Protein AF-0000000072092450 (afdb_homodimer)

pLDDT: mean 89.16, std 12.2, range [47.12, 98.69]

Structure (mmCIF, N/CA/C/O backbone):
data_AF-0000000072092450-model_v1
#
loop_
_entity.id
_entity.type
_entity.pdbx_description
1 polymer 'DUF659 domain-containing protein'
#
loop_
_atom_site.group_PDB
_atom_site.id
_atom_site.type_symbol
_atom_site.label_atom_id
_atom_site.label_alt_id
_atom_site.label_comp_id
_atom_site.label_asym_id
_atom_site.label_entity_id
_atom_site.label_seq_id
_atom_site.pdbx_PDB_ins_code
_atom_site.Cartn_x
_atom_site.Cartn_y
_atom_site.Cartn_z
_atom_site.occupancy
_atom_site.B_iso_or_equiv
_atom_site.auth_seq_id
_atom_site.auth_comp_id
_atom_site.auth_asym_id
_atom_site.auth_atom_id
_atom_site.pdbx_PDB_model_num
ATOM 1 N N . MET A 1 1 ? -13.68 9.938 16.5 1 58.41 1 MET A N 1
ATOM 2 C CA . MET A 1 1 ? -14.742 9.414 15.648 1 58.41 1 MET A CA 1
ATOM 3 C C . MET A 1 1 ? -14.336 9.477 14.18 1 58.41 1 MET A C 1
ATOM 5 O O . MET A 1 1 ? -14.438 8.484 13.461 1 58.41 1 MET A O 1
ATOM 9 N N . LYS A 1 2 ? -13.75 10.555 13.758 1 78.5 2 LYS A N 1
ATOM 10 C CA . LYS A 1 2 ? -13.391 10.781 12.367 1 78.5 2 LYS A CA 1
ATOM 11 C C . LYS A 1 2 ? -12.234 9.883 11.945 1 78.5 2 LYS A C 1
ATOM 13 O O . LYS A 1 2 ? -12.266 9.289 10.859 1 78.5 2 LYS A O 1
ATOM 18 N N . LYS A 1 3 ? -11.523 9.516 13.008 1 84.94 3 LYS A N 1
ATOM 19 C CA . LYS A 1 3 ? -10.336 8.742 12.648 1 84.94 3 LYS A CA 1
ATOM 20 C C . LYS A 1 3 ? -10.664 7.262 12.5 1 84.94 3 LYS A C 1
ATOM 22 O O . LYS A 1 3 ? -10.078 6.57 11.664 1 84.94 3 LYS A O 1
ATOM 27 N N . LYS A 1 4 ? -11.578 6.82 13.242 1 88.12 4 LYS A N 1
ATOM 28 C CA . LYS A 1 4 ? -11.992 5.426 13.156 1 88.12 4 LYS A CA 1
ATOM 29 C C . LYS A 1 4 ? -12.617 5.121 11.797 1 88.12 4 LYS A C 1
ATOM 31 O O . LYS A 1 4 ? -12.328 4.086 11.195 1 88.12 4 LYS A O 1
ATOM 36 N N . ILE A 1 5 ? -13.484 6.012 11.32 1 91.88 5 ILE A N 1
ATOM 37 C CA . ILE A 1 5 ? -14.141 5.84 10.031 1 91.88 5 ILE A CA 1
ATOM 38 C C . ILE A 1 5 ? -13.109 5.895 8.914 1 91.88 5 ILE A C 1
ATOM 40 O O . ILE A 1 5 ? -13.164 5.109 7.965 1 91.88 5 ILE A O 1
ATOM 44 N N . LEU A 1 6 ? -12.195 6.793 9.031 1 94.56 6 LEU A N 1
ATOM 45 C CA . LEU A 1 6 ? -11.156 6.93 8.016 1 94.56 6 LEU A CA 1
ATOM 46 C C . LEU A 1 6 ? -10.273 5.684 7.973 1 94.56 6 LEU A C 1
ATOM 48 O O . LEU A 1 6 ? -9.898 5.223 6.891 1 94.56 6 LEU A O 1
ATOM 52 N N . ARG A 1 7 ? -10.016 5.168 9.141 1 95 7 ARG A N 1
ATOM 53 C CA . ARG A 1 7 ? -9.203 3.955 9.195 1 95 7 ARG A CA 1
ATOM 54 C C . ARG A 1 7 ? -9.938 2.775 8.57 1 95 7 ARG A C 1
ATOM 56 O O . ARG A 1 7 ? -9.336 1.969 7.859 1 95 7 ARG A O 1
ATOM 63 N N . GLU A 1 8 ? -11.148 2.654 8.797 1 94.19 8 GLU A N 1
ATOM 64 C CA . GLU A 1 8 ? -11.953 1.609 8.18 1 94.19 8 GLU A CA 1
ATOM 65 C C . GLU A 1 8 ? -11.953 1.744 6.656 1 94.19 8 GLU A C 1
ATOM 67 O O . GLU A 1 8 ? -11.914 0.742 5.941 1 94.19 8 GLU A O 1
ATOM 72 N N . ARG A 1 9 ? -12.031 2.936 6.246 1 95.38 9 ARG A N 1
ATOM 73 C CA . ARG A 1 9 ? -11.969 3.195 4.812 1 95.38 9 ARG A CA 1
ATOM 74 C C . ARG A 1 9 ? -10.641 2.729 4.227 1 95.38 9 ARG A C 1
ATOM 76 O O . ARG A 1 9 ? -10.602 2.154 3.139 1 95.38 9 ARG A O 1
ATOM 83 N N . VAL A 1 10 ? -9.617 2.994 4.953 1 97.81 10 VAL A N 1
ATOM 84 C CA . VAL A 1 10 ? -8.297 2.586 4.492 1 97.81 10 VAL A CA 1
ATOM 85 C C . VAL A 1 10 ? -8.219 1.062 4.414 1 97.81 10 VAL A C 1
ATOM 87 O O . VAL A 1 10 ? -7.75 0.507 3.42 1 97.81 10 VAL A O 1
ATOM 90 N N . VAL A 1 11 ? -8.656 0.343 5.422 1 96.88 11 VAL A N 1
ATOM 91 C CA . VAL A 1 11 ? -8.609 -1.114 5.477 1 96.88 11 VAL A CA 1
ATOM 92 C C . VAL A 1 11 ? -9.43 -1.701 4.332 1 96.88 11 VAL A C 1
ATOM 94 O O . VAL A 1 11 ? -8.984 -2.629 3.652 1 96.88 11 VAL A O 1
ATOM 97 N N . ASN A 1 12 ? -10.562 -1.114 4.055 1 95.19 12 ASN A N 1
ATOM 98 C CA . ASN A 1 12 ? -11.406 -1.584 2.959 1 95.19 12 ASN A CA 1
ATOM 99 C C . ASN A 1 12 ? -10.758 -1.331 1.602 1 95.19 12 ASN A C 1
ATOM 101 O O . ASN A 1 12 ? -10.773 -2.201 0.729 1 95.19 12 ASN A O 1
ATOM 105 N N . ALA A 1 13 ? -10.219 -0.174 1.455 1 97.06 13 ALA A N 1
ATOM 106 C CA . ALA A 1 13 ? -9.547 0.156 0.198 1 97.06 13 ALA A CA 1
ATOM 107 C C . ALA A 1 13 ? -8.352 -0.761 -0.046 1 97.06 13 ALA A C 1
ATOM 109 O O . ALA A 1 13 ? -8.117 -1.193 -1.176 1 97.06 13 ALA A O 1
ATOM 110 N N . PHE A 1 14 ? -7.707 -1.084 1.004 1 98.31 14 PHE A N 1
ATOM 111 C CA . PHE A 1 14 ? -6.578 -2.002 0.905 1 98.31 14 PHE A CA 1
ATOM 112 C C . PHE A 1 14 ? -7.043 -3.393 0.495 1 98.31 14 PHE A C 1
ATOM 114 O O . PHE A 1 14 ? -6.449 -4.02 -0.383 1 98.31 14 PHE A O 1
ATOM 121 N N . ALA A 1 15 ? -8.047 -3.854 1.143 1 96.81 15 ALA A N 1
ATOM 122 C CA . ALA A 1 15 ? -8.57 -5.18 0.84 1 96.81 15 ALA A CA 1
ATOM 123 C C . ALA A 1 15 ? -9.008 -5.281 -0.619 1 96.81 15 ALA A C 1
ATOM 125 O O . ALA A 1 15 ? -8.75 -6.289 -1.283 1 96.81 15 ALA A O 1
ATOM 126 N N . VAL A 1 16 ? -9.648 -4.289 -1.119 1 95.44 16 VAL A N 1
ATOM 127 C CA . VAL A 1 16 ? -10.086 -4.258 -2.512 1 95.44 16 VAL A CA 1
ATOM 128 C C . VAL A 1 16 ? -8.867 -4.32 -3.436 1 95.44 16 VAL A C 1
ATOM 130 O O . VAL A 1 16 ? -8.852 -5.094 -4.395 1 95.44 16 VAL A O 1
ATOM 133 N N . TRP A 1 17 ? -7.84 -3.578 -3.131 1 98 17 TRP A N 1
ATOM 134 C CA . TRP A 1 17 ? -6.637 -3.576 -3.955 1 98 17 TRP A CA 1
ATOM 135 C C . TRP A 1 17 ? -5.93 -4.926 -3.891 1 98 17 TRP A C 1
ATOM 137 O O . TRP A 1 17 ? -5.457 -5.434 -4.91 1 98 17 TRP A O 1
ATOM 147 N N . MET A 1 18 ? -5.852 -5.504 -2.74 1 97.62 18 MET A N 1
ATOM 148 C CA . MET A 1 18 ? -5.234 -6.82 -2.588 1 97.62 18 MET A CA 1
ATOM 149 C C . MET A 1 18 ? -5.91 -7.848 -3.486 1 97.62 18 MET A C 1
ATOM 151 O O . MET A 1 18 ? -5.242 -8.656 -4.129 1 97.62 18 MET A O 1
ATOM 155 N N . TYR A 1 19 ? -7.129 -7.723 -3.492 1 93.88 19 TYR A N 1
ATOM 156 C CA . TYR A 1 19 ? -7.898 -8.648 -4.316 1 93.88 19 TYR A CA 1
ATOM 157 C C . TYR A 1 19 ? -7.66 -8.391 -5.797 1 93.88 19 TYR A C 1
ATOM 159 O O . TYR A 1 19 ? -7.391 -9.32 -6.562 1 93.88 19 TYR A O 1
ATOM 167 N N . ASP A 1 20 ? -7.773 -7.195 -6.238 1 95.62 20 ASP A N 1
ATOM 168 C CA . ASP A 1 20 ? -7.598 -6.82 -7.637 1 95.62 20 ASP A CA 1
ATOM 169 C C . ASP A 1 20 ? -6.223 -7.242 -8.148 1 95.62 20 ASP A C 1
ATOM 171 O O . ASP A 1 20 ? -6.098 -7.738 -9.266 1 95.62 20 ASP A O 1
ATOM 175 N N . ALA A 1 21 ? -5.254 -7.031 -7.324 1 97.25 21 ALA A N 1
ATOM 176 C CA . ALA A 1 21 ? -3.871 -7.211 -7.758 1 97.25 21 ALA A CA 1
ATOM 177 C C . ALA A 1 21 ? -3.367 -8.609 -7.414 1 97.25 21 ALA A C 1
ATOM 179 O O . ALA A 1 21 ? -2.254 -8.984 -7.793 1 97.25 21 ALA A O 1
ATOM 180 N N . GLY A 1 22 ? -4.168 -9.398 -6.699 1 95.81 22 GLY A N 1
ATOM 181 C CA . GLY A 1 22 ? -3.768 -10.742 -6.316 1 95.81 22 GLY A CA 1
ATOM 182 C C . GLY A 1 22 ? -2.596 -10.766 -5.352 1 95.81 22 GLY A C 1
ATOM 183 O O . GLY A 1 22 ? -1.669 -11.562 -5.512 1 95.81 22 GLY A O 1
ATOM 184 N N . LEU A 1 23 ? -2.6 -9.875 -4.32 1 97.38 23 LEU A N 1
ATOM 185 C CA . LEU A 1 23 ? -1.499 -9.797 -3.365 1 97.38 23 LEU A CA 1
ATOM 186 C C . LEU A 1 23 ? -1.582 -10.922 -2.344 1 97.38 23 LEU A C 1
ATOM 188 O O . LEU A 1 23 ? -2.678 -11.336 -1.959 1 97.38 23 LEU A O 1
ATOM 192 N N . PRO A 1 24 ? -0.447 -11.406 -1.919 1 96.44 24 PRO A N 1
ATOM 193 C CA . PRO A 1 24 ? -0.468 -12.398 -0.84 1 96.44 24 PRO A CA 1
ATOM 194 C C . PRO A 1 24 ? -0.941 -11.812 0.489 1 96.44 24 PRO A C 1
ATOM 196 O O . PRO A 1 24 ? -0.622 -10.664 0.81 1 96.44 24 PRO A O 1
ATOM 199 N N . PHE A 1 25 ? -1.633 -12.578 1.325 1 94.31 25 PHE A N 1
ATOM 200 C CA . PHE A 1 25 ? -2.211 -12.117 2.582 1 94.31 25 PHE A CA 1
ATOM 201 C C . PHE A 1 25 ? -1.119 -11.75 3.576 1 94.31 25 PHE A C 1
ATOM 203 O O . PHE A 1 25 ? -1.305 -10.852 4.406 1 94.31 25 PHE A O 1
ATOM 210 N N . ASN A 1 26 ? -0.061 -12.406 3.441 1 96.25 26 ASN A N 1
ATOM 211 C CA . ASN A 1 26 ? 1.003 -12.195 4.418 1 96.25 26 ASN A CA 1
ATOM 212 C C . ASN A 1 26 ? 1.781 -10.914 4.137 1 96.25 26 ASN A C 1
ATOM 214 O O . ASN A 1 26 ? 2.689 -10.555 4.887 1 96.25 26 ASN A O 1
ATOM 218 N N . CYS A 1 27 ? 1.411 -10.156 3.102 1 98.12 27 CYS A N 1
ATOM 219 C CA . CYS A 1 27 ? 2.16 -8.961 2.732 1 98.12 27 CYS A CA 1
ATOM 220 C C . CYS A 1 27 ? 2.084 -7.906 3.832 1 98.12 27 CYS A C 1
ATOM 222 O O . CYS A 1 27 ? 2.912 -6.996 3.885 1 98.12 27 CYS A O 1
ATOM 224 N N . VAL A 1 28 ? 1.167 -8.008 4.781 1 98.19 28 VAL A N 1
ATOM 225 C CA . VAL A 1 28 ? 0.978 -7.012 5.828 1 98.19 28 VAL A CA 1
ATOM 226 C C . VAL A 1 28 ? 1.9 -7.316 7.008 1 98.19 28 VAL A C 1
ATOM 228 O O . VAL A 1 28 ? 2.021 -6.508 7.934 1 98.19 28 VAL A O 1
ATOM 231 N N . ASN A 1 29 ? 2.568 -8.461 6.934 1 97.62 29 ASN A N 1
ATOM 232 C CA . ASN A 1 29 ? 3.344 -8.914 8.086 1 97.62 29 ASN A CA 1
ATOM 233 C C . ASN A 1 29 ? 4.762 -8.352 8.055 1 97.62 29 ASN A C 1
ATOM 235 O O . ASN A 1 29 ? 5.57 -8.648 8.938 1 97.62 29 ASN A O 1
ATOM 239 N N . TYR A 1 30 ? 5.082 -7.562 7.172 1 97.81 30 TYR A N 1
ATOM 240 C CA . TYR A 1 30 ? 6.414 -6.98 7.043 1 97.81 30 TYR A CA 1
ATOM 241 C C . TYR A 1 30 ? 6.465 -5.594 7.672 1 97.81 30 TYR A C 1
ATOM 243 O O . TYR A 1 30 ? 5.559 -4.781 7.477 1 97.81 30 TYR A O 1
ATOM 251 N N . ASP A 1 31 ? 7.512 -5.289 8.414 1 98 31 ASP A N 1
ATOM 252 C CA . ASP A 1 31 ? 7.711 -3.969 9.008 1 98 31 ASP A CA 1
ATOM 253 C C . ASP A 1 31 ? 7.73 -2.881 7.934 1 98 31 ASP A C 1
ATOM 255 O O . ASP A 1 31 ? 7.297 -1.754 8.18 1 98 31 ASP A O 1
ATOM 259 N N . SER A 1 32 ? 8.211 -3.229 6.777 1 97.88 32 SER A N 1
ATOM 260 C CA . SER A 1 32 ? 8.289 -2.277 5.676 1 97.88 32 SER A CA 1
ATOM 261 C C . SER A 1 32 ? 6.906 -1.806 5.246 1 97.88 32 SER A C 1
ATOM 263 O O . SER A 1 32 ? 6.758 -0.703 4.715 1 97.88 32 SER A O 1
ATOM 265 N N . PHE A 1 33 ? 5.887 -2.625 5.5 1 98.69 33 PHE A N 1
ATOM 266 C CA . PHE A 1 33 ? 4.52 -2.184 5.234 1 98.69 33 PHE A CA 1
ATOM 267 C C . PHE A 1 33 ? 4.145 -1.014 6.137 1 98.69 33 PHE A C 1
ATOM 269 O O . PHE A 1 33 ? 3.578 -0.023 5.672 1 98.69 33 PHE A O 1
ATOM 276 N N . THR A 1 34 ? 4.453 -1.091 7.398 1 98.56 34 THR A N 1
ATOM 277 C CA . THR A 1 34 ? 4.219 -0.009 8.352 1 98.56 34 THR A CA 1
ATOM 278 C C . THR A 1 34 ? 4.941 1.263 7.91 1 98.56 34 THR A C 1
ATOM 280 O O . THR A 1 34 ? 4.359 2.35 7.93 1 98.56 34 THR A O 1
ATOM 283 N N . ASN A 1 35 ? 6.195 1.112 7.465 1 98.38 35 ASN A N 1
ATOM 284 C CA . ASN A 1 35 ? 6.973 2.256 6.992 1 98.38 35 ASN A CA 1
ATOM 285 C C . ASN A 1 35 ? 6.309 2.928 5.797 1 98.38 35 ASN A C 1
ATOM 287 O O . ASN A 1 35 ? 6.293 4.156 5.699 1 98.38 35 ASN A O 1
ATOM 291 N N . PHE A 1 36 ? 5.805 2.109 4.867 1 98.62 36 PHE A N 1
ATOM 292 C CA . PHE A 1 36 ? 5.125 2.615 3.682 1 98.62 36 PHE A CA 1
ATOM 293 C C . PHE A 1 36 ? 3.871 3.391 4.062 1 98.62 36 PHE A C 1
ATOM 295 O O . PHE A 1 36 ? 3.672 4.52 3.615 1 98.62 36 PHE A O 1
ATOM 302 N N . ILE A 1 37 ? 3.031 2.832 4.973 1 98.69 37 ILE A N 1
ATOM 303 C CA . ILE A 1 37 ? 1.802 3.48 5.414 1 98.69 37 ILE A CA 1
ATOM 304 C C . ILE A 1 37 ? 2.133 4.801 6.102 1 98.69 37 ILE A C 1
ATOM 306 O O . ILE A 1 37 ? 1.489 5.824 5.848 1 98.69 37 ILE A O 1
ATOM 310 N N . GLU A 1 38 ? 3.098 4.785 6.93 1 98.19 38 GLU A N 1
ATOM 311 C CA . GLU A 1 38 ? 3.498 5.996 7.637 1 98.19 38 GLU A CA 1
ATOM 312 C C . GLU A 1 38 ? 3.969 7.074 6.664 1 98.19 38 GLU A C 1
ATOM 314 O O . GLU A 1 38 ? 3.67 8.258 6.844 1 98.19 38 GLU A O 1
ATOM 319 N N . ALA A 1 39 ? 4.73 6.727 5.664 1 98.12 39 ALA A N 1
ATOM 320 C CA . ALA A 1 39 ? 5.23 7.668 4.668 1 98.12 39 ALA A CA 1
ATOM 321 C C . ALA A 1 39 ? 4.078 8.32 3.902 1 98.12 39 ALA A C 1
ATOM 323 O O . ALA A 1 39 ? 4.082 9.531 3.678 1 98.12 39 ALA A O 1
ATOM 324 N N . VAL A 1 40 ? 3.1 7.504 3.508 1 98.31 40 VAL A N 1
ATOM 325 C CA . VAL A 1 40 ? 1.949 8.055 2.803 1 98.31 40 VAL A CA 1
ATOM 326 C C . VAL A 1 40 ? 1.198 9.023 3.717 1 98.31 40 VAL A C 1
ATOM 328 O O . VAL A 1 40 ? 0.797 10.109 3.287 1 98.31 40 VAL A O 1
ATOM 331 N N . GLY A 1 41 ? 0.991 8.594 4.941 1 97.62 41 GLY A N 1
ATOM 332 C CA . GLY A 1 41 ? 0.331 9.461 5.906 1 97.62 41 GLY A CA 1
ATOM 333 C C . GLY A 1 41 ? 1.051 10.781 6.117 1 97.62 41 GLY A C 1
ATOM 334 O O . GLY A 1 41 ? 0.413 11.812 6.312 1 97.62 41 GLY A O 1
ATOM 335 N N . GLN A 1 42 ? 2.352 10.703 6.105 1 97.31 42 GLN A N 1
ATOM 336 C CA . GLN A 1 42 ? 3.16 11.906 6.277 1 97.31 42 GLN A CA 1
ATOM 337 C C . GLN A 1 42 ? 3.012 12.844 5.082 1 97.31 42 GLN A C 1
ATOM 339 O O . GLN A 1 42 ? 3.027 14.062 5.242 1 97.31 42 GLN A O 1
ATOM 344 N N . HIS A 1 43 ? 2.943 12.273 3.869 1 97.06 43 HIS A N 1
ATOM 345 C CA . HIS A 1 43 ? 2.688 13.078 2.682 1 97.06 43 HIS A CA 1
ATOM 346 C C . HIS A 1 43 ? 1.321 13.758 2.758 1 97.06 43 HIS A C 1
ATOM 348 O O . HIS A 1 43 ? 1.187 14.938 2.424 1 97.06 43 HIS A O 1
ATOM 354 N N . GLY A 1 44 ? 0.316 12.914 3.164 1 95.69 44 GLY A N 1
ATOM 355 C CA . GLY A 1 44 ? -1.02 13.469 3.33 1 95.69 44 GLY A CA 1
ATOM 356 C C . GLY A 1 44 ? -1.802 13.539 2.033 1 95.69 44 GLY A C 1
ATOM 357 O O . GLY A 1 44 ? -1.588 12.727 1.128 1 95.69 44 GLY A O 1
ATOM 358 N N . LEU A 1 45 ? -2.719 14.461 1.95 1 95.12 45 LEU A N 1
ATOM 359 C CA . LEU A 1 45 ? -3.668 14.57 0.848 1 95.12 45 LEU A CA 1
ATOM 360 C C . LEU A 1 45 ? -2.955 14.938 -0.449 1 95.12 45 LEU A C 1
ATOM 362 O O . LEU A 1 45 ? -2.006 15.727 -0.44 1 95.12 45 LEU A O 1
ATOM 366 N N . GLY A 1 46 ? -3.441 14.352 -1.509 1 94.56 46 GLY A N 1
ATOM 367 C CA . GLY A 1 46 ? -3.025 14.828 -2.818 1 94.56 46 GLY A CA 1
ATOM 368 C C . GLY A 1 46 ? -1.839 14.07 -3.381 1 94.56 46 GLY A C 1
ATOM 369 O O . GLY A 1 46 ? -1.254 14.477 -4.387 1 94.56 46 GLY A O 1
ATOM 370 N N . MET A 1 47 ? -1.534 13 -2.756 1 94.5 47 MET A N 1
ATOM 371 C CA . MET A 1 47 ? -0.376 12.25 -3.234 1 94.5 47 MET A CA 1
ATOM 372 C C . MET A 1 47 ? -0.726 11.445 -4.484 1 94.5 47 MET A C 1
ATOM 374 O O . MET A 1 47 ? -1.736 10.742 -4.512 1 94.5 47 MET A O 1
ATOM 378 N N . LYS A 1 48 ? 0.109 11.531 -5.438 1 96.5 48 LYS A N 1
ATO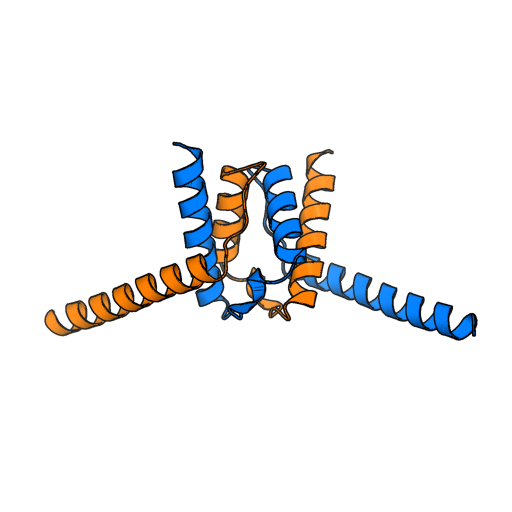M 379 C CA . LYS A 1 48 ? 0.005 10.617 -6.57 1 96.5 48 LYS A CA 1
ATOM 380 C C . LYS A 1 48 ? 0.649 9.273 -6.25 1 96.5 48 LYS A C 1
ATOM 382 O O . LYS A 1 48 ? 1.757 9.219 -5.711 1 96.5 48 LYS A O 1
ATOM 387 N N . PRO A 1 49 ? -0.017 8.164 -6.562 1 98.06 49 PRO A N 1
ATOM 388 C CA . PRO A 1 49 ? 0.557 6.848 -6.262 1 98.06 49 PRO A CA 1
ATOM 389 C C . PRO A 1 49 ? 1.865 6.594 -7.004 1 98.06 49 PRO A C 1
ATOM 391 O O . PRO A 1 49 ? 2.109 7.191 -8.055 1 98.06 49 PRO A O 1
ATOM 394 N N . PRO A 1 50 ? 2.664 5.715 -6.441 1 97.75 50 PRO A N 1
ATOM 395 C CA . PRO A 1 50 ? 3.805 5.227 -7.223 1 97.75 50 PRO A CA 1
ATOM 396 C C . PRO A 1 50 ? 3.389 4.645 -8.57 1 97.75 50 PRO A C 1
ATOM 398 O O . PRO A 1 50 ? 2.355 3.979 -8.672 1 97.75 50 PRO A O 1
ATOM 401 N N . THR A 1 51 ? 4.172 4.953 -9.547 1 96.62 51 THR A N 1
ATOM 402 C CA . THR A 1 51 ? 3.896 4.418 -10.875 1 96.62 51 THR A CA 1
ATOM 403 C C . THR A 1 51 ? 4.793 3.221 -11.18 1 96.62 51 THR A C 1
ATOM 405 O O . THR A 1 51 ? 5.777 2.982 -10.469 1 96.62 51 THR A O 1
ATOM 408 N N . TYR A 1 52 ? 4.438 2.496 -12.227 1 95.44 52 TYR A N 1
ATOM 409 C CA . TYR A 1 52 ? 5.184 1.324 -12.672 1 95.44 52 TYR A CA 1
ATOM 410 C C . TYR A 1 52 ? 6.641 1.68 -12.953 1 95.44 52 TYR A C 1
ATOM 412 O O . TYR A 1 52 ? 7.555 0.981 -12.508 1 95.44 52 TYR A O 1
ATOM 420 N N . HIS A 1 53 ? 6.859 2.762 -13.656 1 95.31 53 HIS A N 1
ATOM 421 C CA . HIS A 1 53 ? 8.195 3.197 -14.031 1 95.31 53 HIS A CA 1
ATOM 422 C C . HIS A 1 53 ? 9.023 3.547 -12.797 1 95.31 53 HIS A C 1
ATOM 424 O O . HIS A 1 53 ? 10.188 3.135 -12.68 1 95.31 53 HIS A O 1
ATOM 430 N N . GLU A 1 54 ? 8.461 4.242 -11.867 1 95.38 54 GLU A N 1
ATOM 431 C CA . GLU A 1 54 ? 9.18 4.668 -10.672 1 95.38 54 GLU A CA 1
ATOM 432 C C . GLU A 1 54 ? 9.594 3.473 -9.812 1 95.38 54 GLU A C 1
ATOM 434 O O . GLU A 1 54 ? 10.711 3.432 -9.297 1 95.38 54 GLU A O 1
ATOM 439 N N . VAL A 1 55 ? 8.695 2.529 -9.688 1 93 55 VAL A N 1
ATOM 440 C CA . VAL A 1 55 ? 8.969 1.352 -8.867 1 93 55 VAL A CA 1
ATOM 441 C C . VAL A 1 55 ? 10.086 0.528 -9.5 1 93 55 VAL A C 1
ATOM 443 O O . VAL A 1 55 ? 10.992 0.064 -8.812 1 93 55 VAL A O 1
ATOM 446 N N . ARG A 1 56 ? 9.969 0.384 -10.82 1 90.75 56 ARG A N 1
ATOM 447 C CA . ARG A 1 56 ? 10.992 -0.374 -11.539 1 90.75 56 ARG A CA 1
ATOM 448 C C . ARG A 1 56 ? 12.367 0.251 -11.352 1 90.75 56 ARG A C 1
ATOM 450 O O . ARG A 1 56 ? 13.344 -0.455 -11.094 1 90.75 56 ARG A O 1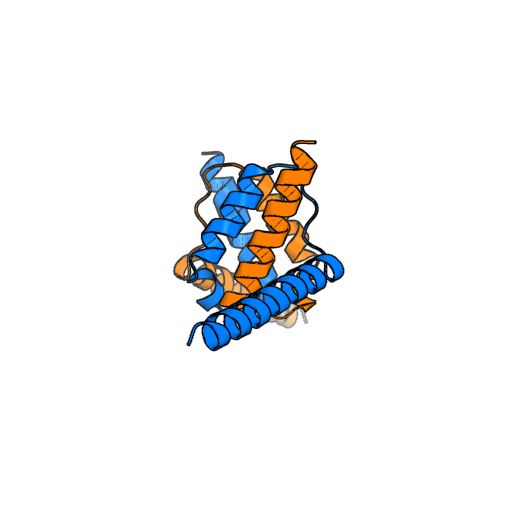
ATOM 457 N N . VAL A 1 57 ? 12.438 1.493 -11.414 1 91.5 57 VAL A N 1
ATOM 458 C CA . VAL A 1 57 ? 13.695 2.211 -11.266 1 91.5 57 VAL A CA 1
ATOM 459 C C . VAL A 1 57 ? 14.203 2.078 -9.836 1 91.5 57 VAL A C 1
ATOM 461 O O . VAL A 1 57 ? 15.391 1.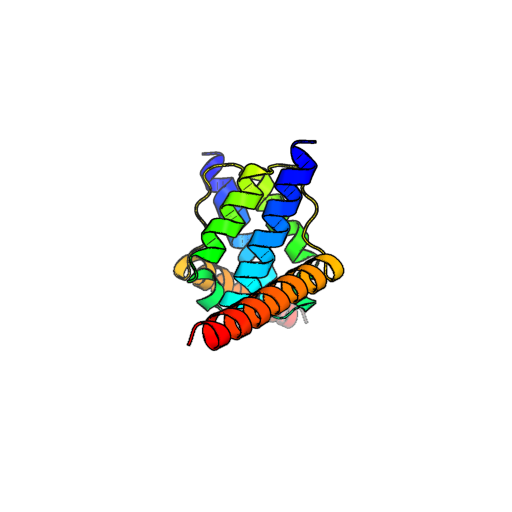821 -9.609 1 91.5 57 VAL A O 1
ATOM 464 N N . SER A 1 58 ? 13.352 2.252 -8.938 1 89.25 58 SER A N 1
ATOM 465 C CA . SER A 1 58 ? 13.719 2.158 -7.531 1 89.25 58 SER A CA 1
ATOM 466 C C . SER A 1 58 ? 14.25 0.769 -7.191 1 89.25 58 SER A C 1
ATOM 468 O O . SER A 1 58 ? 15.203 0.634 -6.426 1 89.25 58 SER A O 1
ATOM 470 N N . GLN A 1 59 ? 13.625 -0.277 -7.711 1 86.94 59 GLN A N 1
ATOM 471 C CA . GLN A 1 59 ? 14.055 -1.646 -7.453 1 86.94 59 GLN A CA 1
ATOM 472 C C . GLN A 1 59 ? 15.422 -1.922 -8.086 1 86.94 59 GLN A C 1
ATOM 474 O O . GLN A 1 59 ? 16.25 -2.625 -7.504 1 86.94 59 GLN A O 1
ATOM 479 N N . LEU A 1 60 ? 15.562 -1.346 -9.219 1 82.31 60 LEU A N 1
ATOM 480 C CA . LEU A 1 60 ? 16.844 -1.484 -9.906 1 82.31 60 LEU A CA 1
ATOM 481 C C . LEU A 1 60 ? 17.969 -0.839 -9.102 1 82.31 60 LEU A C 1
ATOM 483 O O . LEU A 1 60 ? 19.031 -1.43 -8.938 1 82.31 60 LEU A O 1
ATOM 487 N N . LYS A 1 61 ? 17.656 0.274 -8.625 1 84.75 61 LYS A N 1
ATOM 488 C CA . LYS A 1 61 ? 18.641 0.975 -7.805 1 84.75 61 LYS A CA 1
ATOM 489 C C . LYS A 1 61 ? 18.984 0.179 -6.547 1 84.75 61 LYS A C 1
ATOM 491 O O . LYS A 1 61 ? 20.141 0.123 -6.133 1 84.75 61 LYS A O 1
ATOM 496 N N . LYS A 1 62 ? 18.062 -0.4 -6.008 1 80.88 62 LYS A N 1
ATOM 497 C CA . LYS A 1 62 ? 18.281 -1.23 -4.828 1 80.88 62 LYS A CA 1
ATOM 498 C C . LYS A 1 62 ? 19.141 -2.449 -5.168 1 80.88 62 LYS A C 1
ATOM 500 O O . LYS A 1 62 ? 20 -2.836 -4.387 1 80.88 62 LYS A O 1
ATOM 505 N N . GLU A 1 63 ? 18.797 -3.045 -6.309 1 74.75 63 GLU A N 1
ATOM 506 C CA . GLU A 1 63 ? 19.578 -4.195 -6.758 1 74.75 63 GLU A CA 1
ATOM 507 C C . GLU A 1 63 ? 21.031 -3.818 -7.004 1 74.75 63 GLU A C 1
ATOM 509 O O . GLU A 1 63 ? 21.953 -4.566 -6.648 1 74.75 63 GLU A O 1
ATOM 514 N N . VAL A 1 64 ? 21.141 -2.762 -7.547 1 76.12 64 VAL A N 1
ATOM 515 C CA . VAL A 1 64 ? 22.5 -2.279 -7.797 1 76.12 64 VAL A CA 1
ATOM 516 C C . VAL A 1 64 ? 23.219 -2.045 -6.469 1 76.12 64 VAL A C 1
ATOM 518 O O . VAL A 1 64 ? 24.375 -2.445 -6.305 1 76.12 64 VAL A O 1
ATOM 521 N N . LYS A 1 65 ? 22.547 -1.554 -5.539 1 74.38 65 LYS A N 1
ATOM 522 C CA . LYS A 1 65 ? 23.125 -1.288 -4.23 1 74.38 65 LYS A CA 1
ATOM 523 C C . LYS A 1 65 ? 23.469 -2.588 -3.508 1 74.38 65 LYS A C 1
ATOM 525 O O . LYS A 1 65 ? 24.516 -2.684 -2.852 1 74.38 65 LYS A O 1
ATOM 530 N N . LYS A 1 66 ? 22.719 -3.516 -3.611 1 75.31 66 LYS A N 1
ATOM 531 C CA . LYS A 1 66 ? 22.984 -4.82 -3.006 1 75.31 66 LYS A CA 1
ATOM 532 C C . LYS A 1 66 ? 24.219 -5.473 -3.605 1 75.31 66 LYS A C 1
ATOM 534 O O . LYS A 1 66 ? 25.031 -6.062 -2.885 1 75.31 66 LYS A O 1
ATOM 539 N N . VAL A 1 67 ? 24.25 -5.395 -4.961 1 71 67 VAL A N 1
ATOM 540 C CA . VAL A 1 67 ? 25.391 -5.961 -5.66 1 71 67 VAL A CA 1
ATOM 541 C C . VAL A 1 67 ? 26.672 -5.23 -5.238 1 71 67 VAL A C 1
ATOM 543 O O . VAL A 1 67 ? 27.688 -5.859 -4.969 1 71 67 VAL A O 1
ATOM 546 N N . ASP A 1 68 ? 26.578 -3.955 -5.184 1 70.38 68 ASP A N 1
ATOM 547 C CA . ASP A 1 68 ? 27.734 -3.154 -4.77 1 70.38 68 ASP A CA 1
ATOM 548 C C . ASP A 1 68 ? 28.156 -3.508 -3.35 1 70.38 68 ASP A C 1
ATOM 550 O O . ASP A 1 68 ? 29.359 -3.607 -3.062 1 70.38 68 ASP A O 1
ATOM 554 N N . GLU A 1 69 ? 27.234 -3.76 -2.486 1 70.69 69 GLU A N 1
ATOM 555 C CA . GLU A 1 69 ? 27.531 -4.137 -1.104 1 70.69 69 GLU A CA 1
ATOM 556 C C . GLU A 1 69 ? 28.141 -5.531 -1.028 1 70.69 69 GLU A C 1
ATOM 558 O O . GLU A 1 69 ? 29.016 -5.785 -0.198 1 70.69 69 GLU A O 1
ATOM 563 N N . LEU A 1 70 ? 27.688 -6.391 -1.896 1 69.12 70 LEU A N 1
ATOM 564 C CA . LEU A 1 70 ? 28.234 -7.742 -1.961 1 69.12 70 LEU A CA 1
ATOM 565 C C . LEU A 1 70 ? 29.672 -7.719 -2.479 1 69.12 70 LEU A C 1
ATOM 567 O O . LEU A 1 70 ? 30.531 -8.461 -1.984 1 69.12 70 LEU A O 1
ATOM 571 N N . VAL A 1 71 ? 29.875 -6.871 -3.451 1 71.12 71 VAL A N 1
ATOM 572 C CA . VAL A 1 71 ? 31.203 -6.762 -4.043 1 71.12 71 VAL A CA 1
ATOM 573 C C . VAL A 1 71 ? 32.156 -6.125 -3.045 1 71.12 71 VAL A C 1
A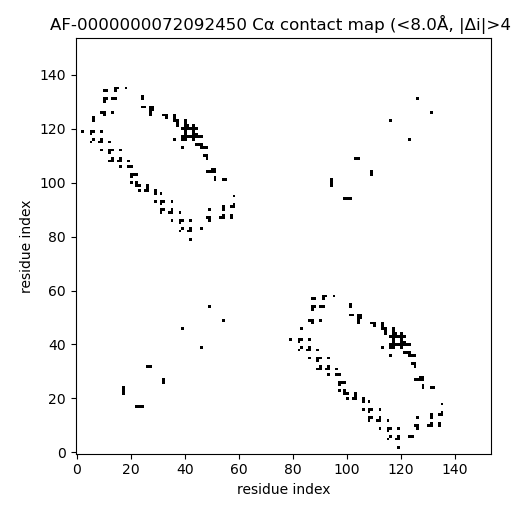TOM 575 O O . VAL A 1 71 ? 33.312 -6.578 -2.896 1 71.12 71 VAL A O 1
ATOM 578 N N . GLU A 1 72 ? 31.734 -5.152 -2.338 1 69.5 72 GLU A N 1
ATOM 579 C CA . GLU A 1 72 ? 32.594 -4.484 -1.351 1 69.5 72 GLU A CA 1
ATOM 580 C C . GLU A 1 72 ? 32.906 -5.406 -0.177 1 69.5 72 GLU A C 1
ATOM 582 O O . GLU A 1 72 ? 34 -5.387 0.356 1 69.5 72 GLU A O 1
ATOM 587 N N . ASN A 1 73 ? 31.891 -6.203 0.217 1 71.25 73 ASN A N 1
ATOM 588 C CA . ASN A 1 73 ? 32.125 -7.152 1.301 1 71.25 73 ASN A CA 1
ATOM 589 C C . ASN A 1 73 ? 33.094 -8.258 0.887 1 71.25 73 ASN A C 1
ATOM 591 O O . ASN A 1 73 ? 33.812 -8.812 1.726 1 71.25 73 ASN A O 1
ATOM 595 N N . HIS A 1 74 ? 33 -8.633 -0.363 1 63.72 74 HIS A N 1
ATOM 596 C CA . HIS A 1 74 ? 33.969 -9.633 -0.859 1 63.72 74 HIS A CA 1
ATOM 597 C C . HIS A 1 74 ? 35.344 -9.023 -1.05 1 63.72 74 HIS A C 1
ATOM 599 O O . HIS A 1 74 ? 36.344 -9.734 -0.977 1 63.72 74 HIS A O 1
ATOM 605 N N . LYS A 1 75 ? 35.438 -7.82 -1.217 1 62.38 75 LYS A N 1
ATOM 606 C CA . LYS A 1 75 ? 36.75 -7.188 -1.319 1 62.38 75 LYS A CA 1
ATOM 607 C C . LYS A 1 75 ? 37.375 -6.996 0.058 1 62.38 75 LYS A C 1
ATOM 609 O O . LYS A 1 75 ? 38.594 -6.941 0.186 1 62.38 75 LYS A O 1
ATOM 614 N N . VAL A 1 76 ? 36.531 -6.922 0.91 1 62.5 76 VAL A N 1
ATOM 615 C CA . VAL A 1 76 ? 37.094 -6.738 2.246 1 62.5 76 VAL A CA 1
ATOM 616 C C . VAL A 1 76 ? 37.531 -8.086 2.816 1 62.5 76 VAL A C 1
ATOM 618 O O . VAL A 1 76 ? 38.25 -8.141 3.822 1 62.5 76 VAL A O 1
ATOM 621 N N . GLN A 1 77 ? 37.062 -9.117 2.227 1 47.47 77 GLN A N 1
ATOM 622 C CA . GLN A 1 77 ? 37.625 -10.367 2.744 1 47.47 77 GLN A CA 1
ATOM 623 C C . GLN A 1 77 ? 38.875 -10.766 1.997 1 47.47 77 GLN A C 1
ATOM 625 O O . GLN A 1 77 ? 39.844 -11.219 2.609 1 47.47 77 GLN A O 1
ATOM 630 N N . MET B 1 1 ? 8.508 21.969 -2.5 1 58.84 1 MET B N 1
ATOM 631 C CA . MET B 1 1 ? 9.773 21.312 -2.164 1 58.84 1 MET B CA 1
ATOM 632 C C . MET B 1 1 ? 9.547 20.188 -1.168 1 58.84 1 MET B C 1
ATOM 634 O O . MET B 1 1 ? 10 19.062 -1.386 1 58.84 1 MET B O 1
ATOM 638 N N . LYS B 1 2 ? 8.789 20.422 -0.191 1 78.25 2 LYS B N 1
ATOM 639 C CA . LYS B 1 2 ? 8.555 19.453 0.881 1 78.25 2 LYS B CA 1
ATOM 640 C C . LYS B 1 2 ? 7.742 18.266 0.382 1 78.25 2 LYS B C 1
ATOM 642 O O . LYS B 1 2 ? 8.062 17.109 0.689 1 78.25 2 LYS B O 1
ATOM 647 N N . LYS B 1 3 ? 7.004 18.625 -0.677 1 84.5 3 LYS B N 1
ATOM 648 C CA . LYS B 1 3 ? 6.125 17.547 -1.127 1 84.5 3 LYS B CA 1
ATOM 649 C C . LYS B 1 3 ? 6.863 16.594 -2.062 1 84.5 3 LYS B C 1
ATOM 651 O O . LYS B 1 3 ? 6.598 15.383 -2.066 1 84.5 3 LYS B O 1
ATOM 656 N N . LYS B 1 4 ? 7.762 17.094 -2.777 1 88.06 4 LYS B N 1
ATOM 657 C CA . LYS B 1 4 ? 8.539 16.25 -3.684 1 88.06 4 LYS B CA 1
ATOM 658 C C . LYS B 1 4 ? 9.391 15.25 -2.91 1 88.06 4 LYS B C 1
ATOM 660 O O . LYS B 1 4 ? 9.461 14.078 -3.281 1 88.06 4 LYS B O 1
ATOM 665 N N . ILE B 1 5 ? 10.023 15.688 -1.839 1 91.94 5 ILE B N 1
ATOM 666 C CA . ILE B 1 5 ? 10.859 14.828 -1.009 1 91.94 5 ILE B CA 1
ATOM 667 C C . ILE B 1 5 ? 9.992 13.773 -0.328 1 91.94 5 ILE B C 1
ATOM 669 O O . ILE B 1 5 ? 10.375 12.602 -0.245 1 91.94 5 ILE B O 1
ATOM 673 N N . LEU B 1 6 ? 8.859 14.172 0.121 1 94.69 6 LEU B N 1
ATOM 674 C CA . LEU B 1 6 ? 7.957 13.242 0.787 1 94.69 6 LEU B CA 1
ATOM 675 C C . LEU B 1 6 ? 7.453 12.188 -0.187 1 94.69 6 LEU B C 1
ATOM 677 O O . LEU B 1 6 ? 7.344 11.008 0.172 1 94.69 6 LEU B O 1
ATOM 681 N N . ARG B 1 7 ? 7.195 12.641 -1.379 1 95 7 ARG B N 1
ATOM 682 C CA . ARG B 1 7 ? 6.742 11.688 -2.389 1 95 7 ARG B CA 1
ATOM 683 C C . ARG B 1 7 ? 7.836 10.688 -2.727 1 95 7 ARG B C 1
ATOM 685 O O . ARG B 1 7 ? 7.562 9.492 -2.895 1 95 7 ARG B O 1
ATOM 692 N N . GLU B 1 8 ? 9 11.102 -2.836 1 94.38 8 GLU B N 1
ATOM 693 C CA . GLU B 1 8 ? 10.133 10.203 -3.07 1 94.38 8 GLU B CA 1
ATOM 694 C C . GLU B 1 8 ? 10.273 9.195 -1.938 1 94.38 8 GLU B C 1
ATOM 696 O O . GLU B 1 8 ? 10.586 8.023 -2.18 1 94.38 8 GLU B O 1
ATOM 701 N N . ARG B 1 9 ? 10.078 9.672 -0.788 1 95.5 9 ARG B N 1
ATOM 702 C CA . ARG B 1 9 ? 10.117 8.781 0.369 1 95.5 9 ARG B CA 1
ATOM 703 C C . ARG B 1 9 ? 9.047 7.707 0.271 1 95.5 9 ARG B C 1
ATOM 705 O O . ARG B 1 9 ? 9.289 6.543 0.594 1 95.5 9 ARG B O 1
ATOM 712 N N . VAL B 1 10 ? 7.906 8.125 -0.153 1 97.81 10 VAL B N 1
ATOM 713 C CA . VAL B 1 10 ? 6.809 7.18 -0.292 1 97.81 10 VAL B CA 1
ATOM 714 C C . VAL B 1 10 ? 7.152 6.133 -1.35 1 97.81 10 VAL B C 1
ATOM 716 O O . VAL B 1 10 ? 6.973 4.934 -1.13 1 97.81 10 VAL B O 1
ATOM 719 N N . VAL B 1 11 ? 7.641 6.516 -2.504 1 97.06 11 VAL B N 1
ATOM 720 C CA . VAL B 1 11 ? 7.98 5.613 -3.6 1 97.06 11 VAL B CA 1
ATOM 721 C C . VAL B 1 11 ? 9.055 4.633 -3.145 1 97.06 11 VAL B C 1
ATOM 723 O O . VAL B 1 11 ? 8.961 3.43 -3.404 1 97.06 11 VAL B O 1
ATOM 726 N N . ASN B 1 12 ? 10.016 5.117 -2.404 1 95.56 12 ASN B N 1
ATOM 727 C CA . ASN B 1 12 ? 11.078 4.254 -1.899 1 95.56 12 ASN B CA 1
ATOM 728 C C . ASN B 1 12 ? 10.555 3.258 -0.869 1 95.56 12 ASN B C 1
ATOM 730 O O . ASN B 1 12 ? 10.914 2.078 -0.9 1 95.56 12 ASN B O 1
ATOM 734 N N . ALA B 1 13 ? 9.75 3.748 0.006 1 97.25 13 ALA B N 1
ATOM 735 C CA . ALA B 1 13 ? 9.172 2.871 1.021 1 97.25 13 ALA B CA 1
ATOM 736 C C . ALA B 1 13 ? 8.305 1.789 0.383 1 97.25 13 ALA B C 1
ATOM 738 O O . ALA B 1 13 ? 8.328 0.633 0.81 1 97.25 13 ALA B O 1
ATOM 739 N N . PHE B 1 14 ? 7.637 2.16 -0.629 1 98.38 14 PHE B N 1
ATOM 740 C CA . PHE B 1 14 ? 6.82 1.2 -1.359 1 98.38 14 PHE B CA 1
ATOM 741 C C . PHE B 1 14 ? 7.688 0.144 -2.029 1 98.38 14 PHE B C 1
ATOM 743 O O . PHE B 1 14 ? 7.395 -1.051 -1.952 1 98.38 14 PHE B O 1
ATOM 750 N N . ALA B 1 15 ? 8.695 0.59 -2.695 1 97.12 15 ALA B N 1
ATOM 751 C CA . ALA B 1 15 ? 9.586 -0.333 -3.385 1 97.12 15 ALA B CA 1
ATOM 752 C C . ALA B 1 15 ? 10.211 -1.33 -2.41 1 97.12 15 ALA B C 1
ATOM 754 O O . ALA B 1 15 ? 10.312 -2.521 -2.713 1 97.12 15 ALA B O 1
ATOM 755 N N . VAL B 1 16 ? 10.609 -0.893 -1.271 1 95.81 16 VAL B N 1
ATOM 756 C CA . VAL B 1 16 ? 11.18 -1.758 -0.245 1 95.81 16 VAL B CA 1
ATOM 757 C C . VAL B 1 16 ? 10.148 -2.791 0.196 1 95.81 16 VAL B C 1
ATOM 759 O O . VAL B 1 16 ? 10.453 -3.982 0.291 1 95.81 16 VAL B O 1
ATOM 762 N N . TRP B 1 17 ? 8.93 -2.373 0.39 1 98.06 17 TRP B N 1
ATOM 763 C CA . TRP B 1 17 ? 7.879 -3.289 0.811 1 98.06 17 TRP B CA 1
ATOM 764 C C . TRP B 1 17 ? 7.562 -4.297 -0.288 1 98.06 17 TRP B C 1
ATOM 766 O O . TRP B 1 17 ? 7.371 -5.484 -0.014 1 98.06 17 TRP B O 1
ATOM 776 N N . MET B 1 18 ? 7.5 -3.854 -1.501 1 97.75 18 MET B N 1
ATOM 777 C CA . MET B 1 18 ? 7.246 -4.75 -2.625 1 97.75 18 MET B CA 1
ATOM 778 C C . MET B 1 18 ? 8.281 -5.871 -2.67 1 97.75 18 MET B C 1
ATOM 780 O O . MET B 1 18 ? 7.938 -7.031 -2.887 1 97.75 18 MET B O 1
ATOM 784 N N . TYR B 1 19 ? 9.422 -5.465 -2.438 1 94.12 19 TYR B N 1
ATOM 785 C CA . TYR B 1 19 ? 10.508 -6.438 -2.453 1 94.12 19 TYR B CA 1
ATOM 786 C C . TYR B 1 19 ? 10.391 -7.41 -1.284 1 94.12 19 TYR B C 1
ATOM 788 O O . TYR B 1 19 ? 10.477 -8.625 -1.469 1 94.12 19 TYR B O 1
ATOM 796 N N . ASP B 1 20 ? 10.219 -6.941 -0.099 1 95.88 20 ASP B N 1
ATOM 797 C CA . ASP B 1 20 ? 10.117 -7.758 1.105 1 95.88 20 ASP B CA 1
ATOM 798 C C . ASP B 1 20 ? 8.977 -8.766 0.991 1 95.88 20 ASP B C 1
ATOM 800 O O . ASP B 1 20 ? 9.125 -9.93 1.381 1 95.88 20 ASP B O 1
ATOM 804 N N . ALA B 1 21 ? 7.898 -8.305 0.451 1 97.31 21 ALA B N 1
ATOM 805 C CA . ALA B 1 21 ? 6.68 -9.109 0.453 1 97.31 21 ALA B CA 1
ATOM 806 C C . ALA B 1 21 ? 6.535 -9.891 -0.85 1 97.31 21 ALA B C 1
ATOM 808 O O . ALA B 1 21 ? 5.621 -10.703 -0.994 1 97.31 21 ALA B O 1
ATOM 809 N N . GLY B 1 22 ? 7.43 -9.664 -1.812 1 96.06 22 GLY B N 1
ATOM 810 C CA . GLY B 1 22 ? 7.367 -10.352 -3.092 1 96.06 22 GLY B CA 1
ATOM 811 C C . GLY B 1 22 ? 6.137 -9.992 -3.904 1 96.06 22 GLY B C 1
ATOM 812 O O . GLY B 1 22 ? 5.484 -10.867 -4.477 1 96.06 22 GLY B O 1
ATOM 813 N N . LEU B 1 23 ? 5.777 -8.656 -3.959 1 97.5 23 LEU B N 1
ATOM 814 C CA . LEU B 1 23 ? 4.59 -8.219 -4.684 1 97.5 23 LEU B CA 1
ATOM 815 C C . LEU B 1 23 ? 4.855 -8.172 -6.188 1 97.5 23 LEU B C 1
ATOM 817 O O . LEU B 1 23 ? 5.969 -7.859 -6.613 1 97.5 23 LEU B O 1
ATOM 821 N N . PRO B 1 24 ? 3.854 -8.484 -6.961 1 96.69 24 PRO B N 1
ATOM 822 C CA . PRO B 1 24 ? 4.016 -8.328 -8.406 1 96.69 24 PRO B CA 1
ATOM 823 C C . PR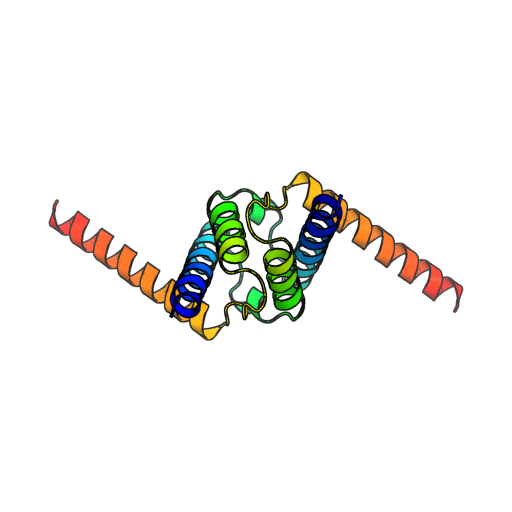O B 1 24 ? 4.152 -6.863 -8.828 1 96.69 24 PRO B C 1
ATOM 825 O O . PRO B 1 24 ? 3.504 -5.988 -8.258 1 96.69 24 PRO B O 1
ATOM 828 N N . PHE B 1 25 ? 4.914 -6.555 -9.891 1 94.56 25 PHE B N 1
ATOM 829 C CA . PHE B 1 25 ? 5.191 -5.195 -10.336 1 94.56 25 PHE B CA 1
ATOM 830 C C . PHE B 1 25 ? 3.928 -4.535 -10.875 1 94.56 25 PHE B C 1
ATOM 832 O O . PHE B 1 25 ? 3.768 -3.316 -10.773 1 94.56 25 PHE B O 1
ATOM 839 N N . ASN B 1 26 ? 3.109 -5.34 -11.383 1 96.44 26 ASN B N 1
ATOM 840 C CA . ASN B 1 26 ? 1.922 -4.789 -12.023 1 96.44 26 ASN B CA 1
ATOM 841 C C . ASN B 1 26 ? 0.863 -4.391 -11 1 96.44 26 ASN B C 1
ATOM 843 O O . ASN B 1 26 ? -0.193 -3.869 -11.359 1 96.44 26 ASN B O 1
ATOM 847 N N . CYS B 1 27 ? 1.135 -4.562 -9.711 1 98.19 27 CYS B N 1
ATOM 848 C CA . CYS B 1 27 ? 0.138 -4.27 -8.688 1 98.19 27 CYS B CA 1
ATOM 849 C C . CYS B 1 27 ? -0.201 -2.785 -8.656 1 98.19 27 CYS B C 1
ATOM 851 O O . CYS B 1 27 ? -1.241 -2.391 -8.133 1 98.19 27 CYS B O 1
ATOM 853 N N . VAL B 1 28 ? 0.589 -1.913 -9.266 1 98.19 28 VAL B N 1
ATOM 854 C CA . VAL B 1 28 ? 0.377 -0.469 -9.234 1 98.19 28 VAL B CA 1
ATOM 855 C C . VAL B 1 28 ? -0.566 -0.059 -10.367 1 98.19 28 VAL B C 1
ATOM 857 O O . VAL B 1 28 ? -1.016 1.088 -10.422 1 98.19 28 VAL B O 1
ATOM 860 N N . ASN B 1 29 ? -0.883 -1.02 -11.234 1 97.69 29 ASN B N 1
ATOM 861 C CA . ASN B 1 29 ? -1.639 -0.68 -12.43 1 97.69 29 ASN B CA 1
ATOM 862 C C . ASN B 1 29 ? -3.143 -0.73 -12.18 1 97.69 29 ASN B C 1
ATOM 864 O O . ASN B 1 29 ? -3.938 -0.526 -13.102 1 97.69 29 ASN B O 1
ATOM 868 N N . TYR B 1 30 ? -3.562 -0.92 -11.039 1 97.81 30 TYR B N 1
ATOM 869 C CA . TYR B 1 30 ? -4.977 -1.003 -10.695 1 97.81 30 TYR B CA 1
ATOM 870 C C . TYR B 1 30 ? -5.48 0.321 -10.133 1 97.81 30 TYR B C 1
ATOM 872 O O . TYR B 1 30 ? -4.809 0.947 -9.312 1 97.81 30 TYR B O 1
ATOM 880 N N . ASP B 1 31 ? -6.652 0.757 -10.531 1 98 31 ASP B N 1
ATOM 881 C CA . ASP B 1 31 ? -7.277 1.965 -10 1 98 31 ASP B CA 1
ATOM 882 C C . ASP B 1 31 ? -7.465 1.87 -8.492 1 98 31 ASP B C 1
ATOM 884 O O . ASP B 1 31 ? -7.391 2.879 -7.785 1 98 31 ASP B O 1
ATOM 888 N N . SER B 1 32 ? -7.688 0.685 -8.008 1 97.81 32 SER B N 1
ATOM 889 C CA . SER B 1 32 ? -7.891 0.464 -6.582 1 97.81 32 SER B CA 1
ATOM 890 C C . SER B 1 32 ? -6.641 0.823 -5.781 1 97.81 32 SER B C 1
ATOM 892 O O . SER B 1 32 ? -6.73 1.181 -4.605 1 97.81 32 SER B O 1
ATOM 894 N N . PHE B 1 33 ? -5.477 0.751 -6.426 1 98.69 33 PHE B N 1
ATOM 895 C CA . PHE B 1 33 ? -4.262 1.209 -5.766 1 98.69 33 PHE B CA 1
ATOM 896 C C . PHE B 1 33 ? -4.324 2.707 -5.496 1 98.69 33 PHE B C 1
ATOM 898 O O . PHE B 1 33 ? -3.992 3.158 -4.395 1 98.69 33 PHE B O 1
ATOM 905 N N . THR B 1 34 ? -4.746 3.484 -6.457 1 98.56 34 THR B N 1
ATOM 906 C CA . THR B 1 34 ? -4.926 4.926 -6.301 1 98.56 34 THR B CA 1
ATOM 907 C C . THR B 1 34 ? -5.898 5.227 -5.168 1 98.56 34 THR B C 1
ATOM 909 O O . THR B 1 34 ? -5.637 6.094 -4.332 1 98.56 34 THR B O 1
ATOM 912 N N . ASN B 1 35 ? -7.004 4.477 -5.109 1 98.38 35 ASN B N 1
ATOM 913 C CA . ASN B 1 35 ? -7.996 4.664 -4.059 1 98.38 35 ASN B CA 1
ATOM 914 C C . ASN B 1 35 ? -7.402 4.406 -2.674 1 98.38 35 ASN B C 1
ATOM 916 O O . ASN B 1 35 ? -7.707 5.125 -1.721 1 98.38 35 ASN B O 1
ATOM 920 N N . PHE B 1 36 ? -6.582 3.348 -2.576 1 98.62 36 PHE B N 1
ATOM 921 C CA . PHE B 1 36 ? -5.93 2.996 -1.321 1 98.62 36 PHE B CA 1
ATOM 922 C C . PHE B 1 36 ? -4.988 4.105 -0.873 1 98.62 36 PHE B C 1
ATOM 924 O O . PHE B 1 36 ? -5.051 4.559 0.273 1 98.62 36 PHE B O 1
ATOM 931 N N . ILE B 1 37 ? -4.148 4.625 -1.785 1 98.69 37 ILE B N 1
ATOM 932 C CA . ILE B 1 37 ? -3.199 5.688 -1.466 1 98.69 37 ILE B CA 1
ATOM 933 C C . ILE B 1 37 ? -3.955 6.938 -1.021 1 98.69 37 ILE B C 1
ATOM 935 O O . ILE B 1 37 ? -3.584 7.574 -0.032 1 98.69 37 ILE B O 1
ATOM 939 N N . GLU B 1 38 ? -4.969 7.266 -1.722 1 98.19 38 GLU B N 1
ATOM 940 C CA . GLU B 1 38 ? -5.762 8.445 -1.375 1 98.19 38 GLU B CA 1
ATOM 941 C C . GLU B 1 38 ? -6.383 8.297 0.01 1 98.19 38 GLU B C 1
ATOM 943 O O . GLU B 1 38 ? -6.434 9.266 0.777 1 98.19 38 GLU B O 1
ATOM 948 N N . ALA B 1 39 ? -6.898 7.148 0.35 1 98.12 39 ALA B N 1
ATOM 949 C CA . ALA B 1 39 ? -7.512 6.895 1.65 1 98.12 39 ALA B CA 1
ATOM 950 C C . ALA B 1 39 ? -6.496 7.066 2.777 1 98.12 39 ALA B C 1
ATOM 952 O O . ALA B 1 39 ? -6.797 7.676 3.807 1 98.12 39 ALA B O 1
ATOM 953 N N . VAL B 1 40 ? -5.301 6.531 2.576 1 98.31 40 VAL B N 1
ATOM 954 C CA . VAL B 1 40 ? -4.27 6.684 3.596 1 98.31 40 VAL B CA 1
ATOM 955 C C . VAL B 1 40 ? -3.92 8.164 3.76 1 98.31 40 VAL B C 1
ATOM 957 O O . VAL B 1 40 ? -3.777 8.648 4.883 1 98.31 40 VAL B O 1
ATOM 960 N N . GLY B 1 41 ? -3.74 8.836 2.645 1 97.62 41 GLY B N 1
ATOM 961 C CA . GLY B 1 41 ? -3.457 10.258 2.689 1 97.62 41 GLY B CA 1
ATOM 962 C C . GLY B 1 41 ? -4.523 11.055 3.414 1 97.62 41 GLY B C 1
ATOM 963 O O . GLY B 1 41 ? -4.219 12.031 4.105 1 97.62 41 GLY B O 1
ATOM 964 N N . GLN B 1 42 ? -5.75 10.648 3.213 1 97.31 42 GLN B N 1
ATOM 965 C CA . GLN B 1 42 ? -6.863 11.328 3.869 1 97.31 42 GLN B CA 1
ATOM 966 C C . GLN B 1 42 ? -6.832 11.102 5.379 1 97.31 42 GLN B C 1
ATOM 968 O O . GLN B 1 42 ? -7.199 11.984 6.152 1 97.31 42 GLN B O 1
ATOM 973 N N . HIS B 1 43 ? -6.477 9.867 5.793 1 97.06 43 HIS B N 1
ATOM 974 C CA . HIS B 1 43 ? -6.316 9.594 7.215 1 97.06 43 HIS B CA 1
ATOM 975 C C . HIS B 1 43 ? -5.203 10.445 7.816 1 97.06 43 HIS B C 1
ATOM 977 O O . HIS B 1 43 ? -5.355 10.984 8.914 1 97.06 43 HIS B O 1
ATOM 983 N N . GLY B 1 44 ? -4.059 10.484 7.055 1 95.69 44 GLY B N 1
ATOM 984 C CA . GLY B 1 44 ? -2.953 11.312 7.5 1 95.69 44 GLY B CA 1
ATOM 985 C C . GLY B 1 44 ? -2.064 10.633 8.523 1 95.69 44 GLY B C 1
ATOM 986 O O . GLY B 1 44 ? -1.939 9.406 8.523 1 95.69 44 GLY B O 1
ATOM 987 N N . LEU B 1 45 ? -1.411 11.406 9.367 1 95 45 LEU B N 1
ATOM 988 C CA . LEU B 1 45 ? -0.406 10.938 10.312 1 95 45 LEU B CA 1
ATOM 989 C C . LEU B 1 45 ? -1.034 10.039 11.375 1 95 45 LEU B C 1
ATOM 991 O O . LEU B 1 45 ? -2.154 10.297 11.82 1 95 45 LEU B O 1
ATOM 995 N N . GLY B 1 46 ? -0.287 9.016 11.719 1 94.5 46 GLY B N 1
ATOM 996 C CA . GLY B 1 46 ? -0.657 8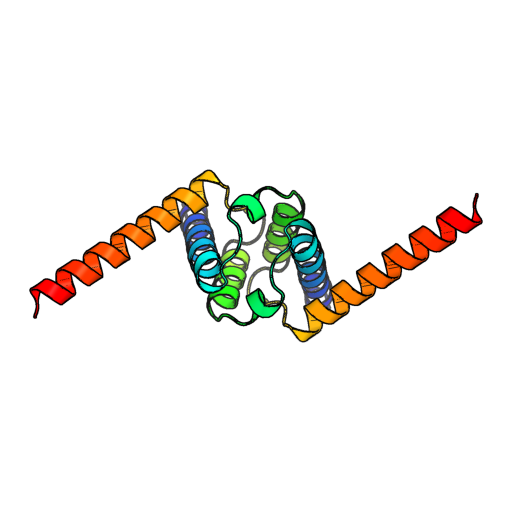.258 12.906 1 94.5 46 GLY B CA 1
ATOM 997 C C . GLY B 1 46 ? -1.527 7.055 12.602 1 94.5 46 GLY B C 1
ATOM 998 O O . GLY B 1 46 ? -2.076 6.43 13.516 1 94.5 46 GLY B O 1
ATOM 999 N N . MET B 1 47 ? -1.616 6.746 11.375 1 94.5 47 MET B N 1
ATOM 1000 C CA . MET B 1 47 ? -2.469 5.613 11.031 1 94.5 47 MET B CA 1
ATOM 1001 C C . MET B 1 47 ? -1.772 4.293 11.336 1 94.5 47 MET B C 1
ATOM 1003 O O . MET B 1 47 ? -0.616 4.094 10.953 1 94.5 47 MET B O 1
ATOM 1007 N N . LYS B 1 48 ? -2.471 3.434 11.945 1 96.56 48 LYS B N 1
ATOM 1008 C CA . LYS B 1 48 ? -1.992 2.059 12.07 1 96.56 48 LYS B CA 1
ATOM 1009 C C . LYS B 1 48 ? -2.281 1.262 10.797 1 96.56 48 LYS B C 1
ATOM 1011 O O . LYS B 1 48 ? -3.387 1.323 10.258 1 96.56 48 LYS B O 1
ATOM 1016 N N . PRO B 1 49 ? -1.307 0.516 10.289 1 98 49 PRO B N 1
ATOM 1017 C CA . PRO B 1 49 ? -1.537 -0.254 9.07 1 98 49 PRO B CA 1
ATOM 1018 C C . PRO B 1 49 ? -2.625 -1.312 9.234 1 98 49 PRO B C 1
ATOM 1020 O O . PRO B 1 49 ? -2.889 -1.764 10.352 1 98 49 PRO B O 1
ATOM 1023 N N . PRO B 1 50 ? -3.227 -1.681 8.117 1 97.62 50 PRO B N 1
ATOM 1024 C CA . PRO B 1 50 ? -4.09 -2.863 8.156 1 97.62 50 PRO B CA 1
ATOM 1025 C C . PRO B 1 50 ? -3.375 -4.098 8.703 1 97.62 50 PRO B C 1
ATOM 1027 O O . PRO B 1 50 ? -2.197 -4.312 8.406 1 97.62 50 PRO B O 1
ATOM 1030 N N . THR B 1 51 ? -4.086 -4.82 9.492 1 96.5 51 THR B N 1
ATOM 1031 C CA . THR B 1 51 ? -3.52 -6.047 10.047 1 96.5 51 THR B CA 1
ATOM 1032 C C . THR B 1 51 ? -4.008 -7.266 9.266 1 96.5 51 THR B C 1
ATOM 1034 O O . THR B 1 51 ? -4.965 -7.176 8.5 1 96.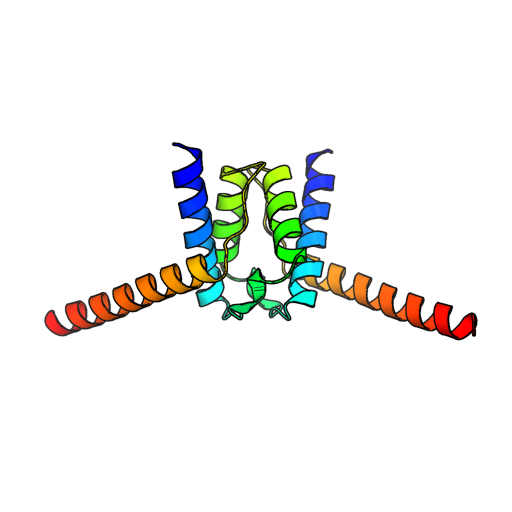5 51 THR B O 1
ATOM 1037 N N . TYR B 1 52 ? -3.346 -8.391 9.5 1 95.25 52 TYR B N 1
ATOM 1038 C CA . TYR B 1 52 ? -3.686 -9.656 8.875 1 95.25 52 TYR B CA 1
ATOM 1039 C C . TYR B 1 52 ? -5.137 -10.031 9.141 1 95.25 52 TYR B C 1
ATOM 1041 O O . TYR B 1 52 ? -5.871 -10.398 8.227 1 95.25 52 TYR B O 1
ATOM 1049 N N . HIS B 1 53 ? -5.555 -9.914 10.391 1 95.12 53 HIS B N 1
ATOM 1050 C CA . HIS B 1 53 ? -6.906 -10.273 10.797 1 95.12 53 HIS B CA 1
ATOM 1051 C C . HIS B 1 53 ? -7.941 -9.391 10.117 1 95.12 53 HIS B C 1
ATOM 1053 O O . HIS B 1 53 ? -8.945 -9.883 9.602 1 95.12 53 HIS B O 1
ATOM 1059 N N . GLU B 1 54 ? -7.703 -8.125 10.039 1 95.06 54 GLU B N 1
ATOM 1060 C CA . GLU B 1 54 ? -8.648 -7.184 9.445 1 95.06 54 GLU B CA 1
ATOM 1061 C C . GLU B 1 54 ? -8.82 -7.445 7.949 1 95.06 54 GLU B C 1
ATOM 1063 O O . GLU B 1 54 ? -9.945 -7.402 7.434 1 95.06 54 GLU B O 1
ATOM 1068 N N . VAL B 1 55 ? -7.734 -7.699 7.285 1 92.5 55 VAL B N 1
ATOM 1069 C CA . VAL B 1 55 ? -7.773 -7.934 5.844 1 92.5 55 VAL B CA 1
ATOM 1070 C C . VAL B 1 55 ? -8.539 -9.227 5.551 1 92.5 55 VAL B C 1
ATOM 1072 O O . VAL B 1 55 ? -9.359 -9.273 4.637 1 92.5 55 VAL B O 1
ATOM 1075 N N . ARG B 1 56 ? -8.211 -10.25 6.363 1 90.31 56 ARG B N 1
ATOM 1076 C CA . ARG B 1 56 ? -8.883 -11.531 6.188 1 90.31 56 ARG B CA 1
ATOM 1077 C C . ARG B 1 56 ? -10.398 -11.375 6.344 1 90.31 56 ARG B C 1
ATOM 1079 O O . ARG B 1 56 ? -11.164 -11.914 5.543 1 90.31 56 ARG B O 1
ATOM 1086 N N . VAL B 1 57 ? -10.805 -10.641 7.273 1 91.06 57 VAL B N 1
ATOM 1087 C CA . VAL B 1 57 ? -12.227 -10.43 7.539 1 91.06 57 VAL B CA 1
ATOM 1088 C C . VAL B 1 57 ? -12.852 -9.609 6.406 1 91.06 57 VAL B C 1
ATOM 1090 O O . VAL B 1 57 ? -13.938 -9.938 5.926 1 91.06 57 VAL B O 1
ATOM 1093 N N . SER B 1 58 ? -12.188 -8.617 6.027 1 88.69 58 SER B N 1
ATOM 1094 C CA . SER B 1 58 ? -12.688 -7.762 4.961 1 88.69 58 SER B CA 1
ATOM 1095 C C . SER B 1 58 ? -12.859 -8.539 3.658 1 88.69 58 SER B C 1
ATOM 1097 O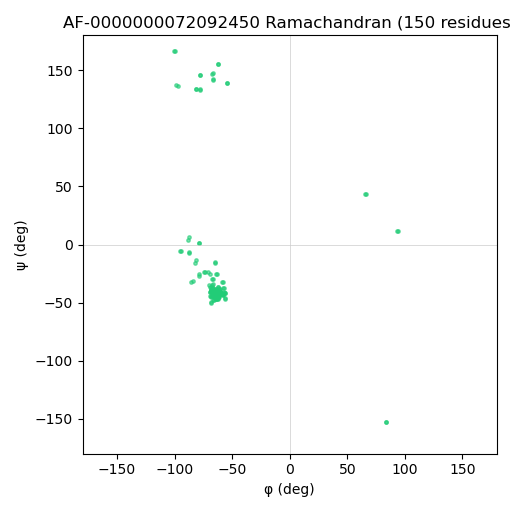 O . SER B 1 58 ? -13.82 -8.328 2.924 1 88.69 58 SER B O 1
ATOM 1099 N N . GLN B 1 59 ? -11.914 -9.406 3.328 1 85.94 59 GLN B N 1
ATOM 1100 C CA . GLN B 1 59 ? -11.984 -10.203 2.107 1 85.94 59 GLN B CA 1
ATOM 1101 C C . GLN B 1 59 ? -13.125 -11.219 2.174 1 85.94 59 GLN B C 1
ATOM 1103 O O . GLN B 1 59 ? -13.789 -11.477 1.169 1 85.94 59 GLN B O 1
ATOM 1108 N N . LEU B 1 60 ? -13.289 -11.719 3.35 1 81.12 60 LEU B N 1
ATOM 1109 C CA . LEU B 1 60 ? -14.383 -12.656 3.561 1 81.12 60 LEU B CA 1
ATOM 1110 C C . LEU B 1 60 ? -15.734 -11.977 3.342 1 81.12 60 LEU B C 1
ATOM 1112 O O . LEU B 1 60 ? -16.609 -12.531 2.68 1 81.12 60 LEU B O 1
ATOM 1116 N N . LYS B 1 61 ? -15.789 -10.836 3.85 1 84.12 61 LYS B N 1
ATOM 1117 C CA . LYS B 1 61 ? -17.031 -10.07 3.678 1 84.12 61 LYS B CA 1
ATOM 1118 C C . LYS B 1 61 ? -17.281 -9.758 2.205 1 84.12 61 LYS B C 1
ATOM 1120 O O . LYS B 1 61 ? -18.422 -9.812 1.742 1 84.12 61 LYS B O 1
ATOM 1125 N N . LYS B 1 62 ? -16.297 -9.484 1.529 1 80.12 62 LYS B N 1
ATOM 1126 C CA . LYS B 1 62 ? -16.422 -9.219 0.098 1 80.12 62 LYS B CA 1
ATOM 1127 C C . LYS B 1 62 ? -16.875 -10.477 -0.654 1 80.12 62 LYS B C 1
ATOM 1129 O O . LYS B 1 62 ? -17.688 -10.398 -1.572 1 80.12 62 LYS B O 1
ATOM 1134 N N . GLU B 1 63 ? -16.25 -11.578 -0.251 1 73.5 63 GLU B N 1
ATOM 1135 C CA . GLU B 1 63 ? -16.625 -12.844 -0.872 1 73.5 63 GLU B CA 1
ATOM 1136 C C . GLU B 1 63 ? -18.094 -13.188 -0.604 1 73.5 63 GLU B C 1
ATOM 1138 O O . GLU B 1 63 ? -18.797 -13.656 -1.497 1 73.5 63 GLU B O 1
ATOM 1143 N N . VAL B 1 64 ? -18.422 -12.945 0.521 1 75.12 64 VAL B N 1
ATOM 1144 C CA . VAL B 1 64 ? -19.828 -13.188 0.873 1 75.12 64 VAL B CA 1
ATOM 1145 C C . VAL B 1 64 ? -20.734 -12.281 0.043 1 75.12 64 VAL B C 1
ATOM 1147 O O . VAL B 1 64 ? -21.734 -12.734 -0.499 1 75.12 64 VAL B O 1
ATOM 1150 N N . LYS B 1 65 ? -20.312 -11.109 -0.149 1 73.75 65 LYS B N 1
ATOM 1151 C CA . LYS B 1 65 ? -21.094 -10.156 -0.927 1 73.75 65 LYS B CA 1
ATOM 1152 C C . LYS B 1 65 ? -21.156 -10.562 -2.396 1 73.75 65 LYS B C 1
ATOM 1154 O O . LYS B 1 65 ? -22.188 -10.438 -3.043 1 73.75 65 LYS B O 1
ATOM 1159 N N . LYS B 1 66 ? -20.156 -11.023 -2.898 1 74.5 66 LYS B N 1
ATOM 1160 C CA . LYS B 1 66 ? -20.125 -11.484 -4.281 1 74.5 66 LYS B CA 1
ATOM 1161 C C . LYS B 1 66 ? -21.047 -12.68 -4.492 1 74.5 66 LYS B C 1
ATOM 1163 O O . LYS B 1 66 ? -21.75 -12.75 -5.508 1 74.5 66 LYS B O 1
ATOM 1168 N N . VAL B 1 67 ? -20.922 -13.617 -3.525 1 70.31 67 VAL B N 1
ATOM 1169 C CA . VAL B 1 67 ? -21.766 -14.789 -3.596 1 70.31 67 VAL B CA 1
ATOM 1170 C C . VAL B 1 67 ? -23.234 -14.375 -3.506 1 70.31 67 VAL B C 1
ATOM 1172 O O . VAL B 1 67 ? -24.078 -14.859 -4.27 1 70.31 67 VAL B O 1
ATOM 1175 N N . ASP B 1 68 ? -23.531 -13.508 -2.605 1 69.69 68 ASP B N 1
ATOM 1176 C CA . ASP B 1 68 ? -24.891 -13.016 -2.447 1 69.69 68 ASP B CA 1
ATOM 1177 C C . ASP B 1 68 ? -25.375 -12.328 -3.723 1 69.69 68 ASP B C 1
ATOM 1179 O O . ASP B 1 68 ? -26.531 -12.516 -4.133 1 69.69 68 ASP B O 1
ATOM 1183 N N . GLU B 1 69 ? -24.531 -11.609 -4.391 1 70.31 69 GLU B N 1
ATOM 1184 C CA . GLU B 1 69 ? -24.859 -10.93 -5.641 1 70.31 69 GLU B CA 1
ATOM 1185 C C . GLU B 1 69 ? -25.078 -11.93 -6.773 1 70.31 69 GLU B C 1
ATOM 1187 O O . GLU B 1 69 ? -25.938 -11.734 -7.625 1 70.31 69 GLU B O 1
ATOM 1192 N N . LEU B 1 70 ? -24.297 -12.977 -6.75 1 68.69 70 LEU B N 1
ATOM 1193 C CA . LEU B 1 70 ? -24.453 -14.031 -7.746 1 68.69 70 LEU B CA 1
ATOM 1194 C C . LEU B 1 70 ? -25.75 -14.781 -7.547 1 68.69 70 LEU B C 1
ATOM 1196 O O . LEU B 1 70 ? -26.438 -15.125 -8.516 1 68.69 70 LEU B O 1
ATOM 1200 N N . VAL B 1 71 ? -26.078 -15.016 -6.293 1 70.62 71 VAL B N 1
ATOM 1201 C CA . VAL B 1 71 ? -27.297 -15.734 -5.965 1 70.62 71 VAL B CA 1
ATOM 1202 C C . VAL B 1 71 ? -28.516 -14.875 -6.305 1 70.62 71 VAL B C 1
ATOM 1204 O O . VAL B 1 71 ? -29.5 -15.367 -6.867 1 70.62 71 VAL B O 1
ATOM 1207 N N . GLU B 1 72 ? -28.453 -13.625 -6.027 1 68.75 72 GLU B N 1
ATOM 1208 C CA . GLU B 1 72 ? -29.547 -12.719 -6.316 1 68.75 72 GLU B CA 1
ATOM 1209 C C . GLU B 1 72 ? -29.75 -12.547 -7.82 1 68.75 72 GLU B C 1
ATOM 1211 O O . GLU B 1 72 ? -30.875 -12.453 -8.305 1 68.75 72 GLU B O 1
ATOM 1216 N N . ASN B 1 73 ? -28.625 -12.477 -8.547 1 70.44 73 ASN B N 1
ATOM 1217 C CA . ASN B 1 73 ? -28.719 -12.367 -10 1 70.44 73 ASN B CA 1
ATOM 1218 C C . ASN B 1 73 ? -29.297 -13.633 -10.633 1 70.44 73 ASN B C 1
ATOM 1220 O O . ASN B 1 73 ? -29.922 -13.57 -11.688 1 70.44 73 ASN B O 1
ATOM 1224 N N . HIS B 1 74 ? -28.969 -14.742 -10.031 1 63.38 74 HIS B N 1
ATOM 1225 C CA . HIS B 1 74 ? -29.547 -15.992 -10.516 1 63.38 74 HIS B CA 1
ATOM 1226 C C . HIS B 1 74 ? -31.016 -16.109 -10.109 1 63.38 74 HIS B C 1
ATOM 1228 O O . HIS B 1 74 ? -31.797 -16.781 -10.789 1 63.38 74 HIS B O 1
ATOM 1234 N N . LYS B 1 75 ? -31.406 -15.492 -9.148 1 61.5 75 LYS B N 1
ATOM 1235 C CA . LYS B 1 75 ? -32.812 -15.508 -8.781 1 61.5 75 LYS B CA 1
ATOM 1236 C C . LYS B 1 75 ? -33.625 -14.562 -9.656 1 61.5 75 LYS B C 1
ATOM 1238 O O . LYS B 1 75 ? -34.844 -14.742 -9.828 1 61.5 75 LYS B O 1
ATOM 1243 N N . VAL B 1 76 ? -32.969 -13.656 -10.07 1 61.94 76 VAL B N 1
ATOM 1244 C CA . VAL B 1 76 ? -33.719 -12.727 -10.922 1 61.94 76 VAL B CA 1
ATOM 1245 C C . VAL B 1 76 ? -33.812 -13.289 -12.336 1 61.94 76 VAL B C 1
ATOM 1247 O O . VAL B 1 76 ? -34.594 -12.789 -13.148 1 61.94 76 VAL B O 1
ATOM 1250 N N . GLN B 1 77 ? -33.031 -14.281 -12.625 1 47.12 77 GLN B N 1
ATOM 1251 C CA . GLN B 1 77 ? -33.281 -14.867 -13.938 1 47.12 77 GLN B CA 1
ATOM 1252 C C . GLN B 1 77 ? -34.281 -16 -13.859 1 47.12 77 GLN B C 1
ATOM 1254 O O . GLN B 1 77 ? -35.188 -16.109 -14.719 1 47.12 77 GLN B O 1
#

Solvent-accessible surface area (backbone atoms only — not comparable to full-atom values): 8189 Å² total; per-residue (Å²): 111,71,60,61,56,35,49,50,49,26,43,51,29,41,37,52,26,34,58,76,53,67,54,65,75,67,43,52,75,39,70,42,40,48,51,22,48,45,33,37,8,66,58,19,69,87,62,76,62,63,46,58,68,58,38,53,50,51,47,48,52,49,50,51,50,51,51,53,51,52,52,53,54,58,67,70,101,112,72,60,60,56,35,48,51,48,26,42,51,30,42,36,52,25,33,60,76,52,65,53,66,76,67,45,52,75,40,70,43,40,49,52,23,48,45,32,37,9,65,57,19,68,87,64,76,64,65,46,59,69,57,38,53,50,51,46,48,52,48,50,50,49,51,50,52,50,51,52,52,55,58,66,71,102

Foldseek 3Di:
DVVVVVVVVVVVVVVVVCVVVVPDPCPCVDVVVVVVVVVDVVVPPDDDDDDPVNVVVVVVVVVVVVVVVVVVVVVVD/DVVVVVVVVVVVVVVVVCVVVVPDPCPCVDVVVVVVVVVDVVVPPDDDDDDPVNVVVVVVVVVVVVVVVVVVVVVVD

Sequence (154 aa):
MKKKILRERVVNAFAVWMYDAGLPFNCVNYDSFTNFIEAVGQHGLGMKPPTYHEVRVSQLKKEVKKVDELVENHKVQMKKKILRERVVNAFAVWMYDAGLPFNCVNYDSFTNFIEAVGQHGLGMKPPTYHEVRVSQLKKEVKKVDELVENHKVQ

Secondary structure (DSSP, 8-state):
-HHHHHHHHHHHHHHHHHHHHT--GGGGGSHHHHHHHHHHHHH-TTPPPPPHHHHHHHHHHHHHHHHHHHHHHHH--/-HHHHHHHHHHHHHHHHHHHHT--GGGGGSHHHHHHHHHHHHH-TTPPPPPHHHHHHHHHHHHHHHHHHHHHHHH--

Radius of gyration: 18.06 Å; Cα contacts (8 Å, |Δi|>4): 179; chains: 2; bounding box: 71×37×30 Å

Organism: Capsicum annuum (NCBI:txid4072)